Protein AF-A0A1A9QFY1-F1 (afdb_monomer)

Secondary structure (DSSP, 8-state):
--HHHHHTT--BGGG-SS--THHHHHHHHHHHHHHHHH-TT--S-HHHHHHHHHHHHHHHTTS---GGGHHHHHHHHHHSB-BHHHHHTTSTT-EEGGGS-HHHHHHH-SSHHHHHHHHHHHHHSBP-GGGHHHHHHHHHHHEES---

Radius of gyration: 15.88 Å; Cα contacts (8 Å, |Δi|>4): 153; chains: 1; bounding box: 39×36×47 Å

Solvent-accessible surface area (backbone atoms only — not comparable to full-atom values): 8483 Å² total; per-residue (Å²): 132,39,69,70,48,45,75,72,45,37,44,48,55,88,73,48,86,69,84,53,71,61,58,39,30,47,48,31,65,76,38,43,76,64,43,42,77,74,41,77,84,54,58,92,49,56,71,58,30,12,49,52,50,51,52,51,39,56,53,57,46,68,51,84,90,44,86,92,46,47,69,60,49,54,50,42,52,60,66,37,29,34,18,34,47,56,59,55,57,62,43,86,67,45,47,43,63,87,77,50,58,69,71,59,36,58,74,75,34,98,54,40,67,63,52,48,53,54,40,55,62,53,31,59,40,60,40,34,79,90,47,45,67,57,44,54,52,45,44,69,75,37,38,44,72,69,93,116

Organism: NCBI:txid432608

Sequence (148 aa):
MGTYLEAQGYTPLFNAKKEGFTKWKRNYLIYKDELRQLIPELEDSDKHGGFLLKQWCRVRLNQPFSKENYYYFDLTKKYCTMNIQNTILEEDDIRTIDEIPIEKQKELFNNPEQLLSQCKDWFRIPYTYQNYELFTKTKKTCATKNWI

Structure (mmCIF, N/CA/C/O backbone):
data_AF-A0A1A9QFY1-F1
#
_entry.id   AF-A0A1A9QFY1-F1
#
loop_
_atom_site.group_PDB
_atom_site.id
_atom_site.type_symbol
_atom_site.label_atom_id
_atom_site.label_alt_id
_atom_site.label_comp_id
_atom_site.label_asym_id
_atom_site.label_entity_id
_atom_site.label_seq_id
_atom_site.pdbx_PDB_ins_code
_atom_site.Cartn_x
_atom_site.Cartn_y
_atom_site.Cartn_z
_atom_site.occupancy
_atom_site.B_iso_or_equiv
_atom_site.auth_seq_id
_atom_site.auth_comp_id
_atom_site.auth_asym_id
_atom_site.auth_atom_id
_atom_site.pdbx_PDB_model_num
ATOM 1 N N . MET A 1 1 ? 17.924 3.657 -8.155 1.00 53.03 1 MET A N 1
ATOM 2 C CA . MET A 1 1 ? 16.995 2.579 -8.569 1.00 53.03 1 MET A CA 1
ATOM 3 C C . MET A 1 1 ? 15.608 3.216 -8.587 1.00 53.03 1 MET A C 1
ATOM 5 O O . MET A 1 1 ? 15.211 3.691 -7.538 1.00 53.03 1 MET A O 1
ATOM 9 N N . GLY A 1 2 ? 14.938 3.343 -9.744 1.00 61.19 2 GLY A N 1
ATOM 10 C CA . GLY A 1 2 ? 13.629 4.030 -9.846 1.00 61.19 2 GLY A CA 1
ATOM 11 C C . GLY A 1 2 ? 13.613 5.500 -10.313 1.00 61.19 2 GLY A C 1
ATOM 12 O O . GLY A 1 2 ? 12.576 6.147 -10.189 1.00 61.19 2 GLY A O 1
ATOM 13 N N . THR A 1 3 ? 14.691 6.014 -10.914 1.00 67.81 3 THR A N 1
ATOM 14 C CA . THR A 1 3 ? 14.866 7.448 -11.248 1.00 67.81 3 THR A CA 1
ATOM 15 C C . THR A 1 3 ? 13.719 8.074 -12.048 1.00 67.81 3 THR A C 1
ATOM 17 O O . THR A 1 3 ? 13.388 9.238 -11.845 1.00 67.81 3 THR A O 1
ATOM 20 N N . TYR A 1 4 ? 13.077 7.315 -12.938 1.00 81.50 4 TYR A N 1
ATOM 21 C CA . TYR A 1 4 ? 11.956 7.815 -13.740 1.00 81.50 4 TYR A CA 1
ATOM 22 C C . TYR A 1 4 ? 10.635 7.917 -12.955 1.00 81.50 4 TYR A C 1
ATOM 24 O O . TYR A 1 4 ? 9.878 8.862 -13.153 1.00 81.50 4 TYR A O 1
ATOM 32 N N . LEU A 1 5 ? 10.360 6.984 -12.034 1.00 85.00 5 LEU A N 1
ATOM 33 C CA . LEU A 1 5 ? 9.186 7.063 -11.150 1.00 85.00 5 LEU A CA 1
ATOM 34 C C . LEU A 1 5 ? 9.310 8.234 -10.183 1.00 85.00 5 LEU A C 1
ATOM 36 O O . LEU A 1 5 ? 8.354 8.978 -9.977 1.00 85.00 5 LEU A O 1
ATOM 40 N N . GLU A 1 6 ? 10.509 8.410 -9.637 1.00 87.25 6 GLU A N 1
ATOM 41 C CA . GLU A 1 6 ? 10.833 9.520 -8.748 1.00 87.25 6 GLU A CA 1
ATOM 42 C C . GLU A 1 6 ? 10.693 10.862 -9.473 1.00 87.25 6 GLU A C 1
ATOM 44 O O . GLU A 1 6 ? 10.088 11.784 -8.930 1.00 87.25 6 GLU A O 1
ATOM 49 N N . ALA A 1 7 ? 11.134 10.952 -10.734 1.00 88.00 7 ALA A N 1
ATOM 50 C CA . ALA A 1 7 ? 10.923 12.135 -11.573 1.00 88.00 7 ALA A CA 1
ATOM 51 C C . ALA A 1 7 ? 9.435 12.447 -11.829 1.00 88.00 7 ALA A C 1
ATOM 53 O O . ALA A 1 7 ? 9.080 13.600 -12.057 1.00 88.00 7 ALA A O 1
ATOM 54 N N . GLN A 1 8 ? 8.554 11.443 -11.762 1.00 87.38 8 GLN A N 1
ATOM 55 C CA . GLN A 1 8 ? 7.099 11.621 -11.834 1.00 87.38 8 GLN A CA 1
ATOM 56 C C . GLN A 1 8 ? 6.438 11.836 -10.460 1.00 87.38 8 GLN A C 1
ATOM 58 O O . GLN A 1 8 ? 5.214 11.903 -10.370 1.00 87.38 8 GLN A O 1
ATOM 63 N N . GLY A 1 9 ? 7.223 11.957 -9.387 1.00 91.38 9 GLY A N 1
ATOM 64 C CA . GLY A 1 9 ? 6.732 12.236 -8.039 1.00 91.38 9 GLY A CA 1
ATOM 65 C C . GLY A 1 9 ? 6.284 11.008 -7.243 1.00 91.38 9 GLY A C 1
ATOM 66 O O . GLY A 1 9 ? 5.705 11.173 -6.169 1.00 91.38 9 GLY A O 1
ATOM 67 N N . TYR A 1 10 ? 6.551 9.793 -7.727 1.00 92.88 10 TYR A N 1
ATOM 68 C CA . TYR A 1 10 ? 6.281 8.562 -6.985 1.00 92.88 10 TYR A CA 1
ATOM 69 C C . TYR A 1 10 ? 7.461 8.201 -6.086 1.00 92.88 10 TYR A C 1
ATOM 71 O O . TYR A 1 10 ? 8.618 8.290 -6.487 1.00 92.88 10 TYR A O 1
ATOM 79 N N . THR A 1 11 ? 7.177 7.711 -4.881 1.00 92.50 11 THR A N 1
ATOM 80 C CA . THR A 1 11 ? 8.210 7.186 -3.976 1.00 92.50 11 THR A CA 1
ATOM 81 C C . THR A 1 11 ? 8.232 5.658 -4.038 1.00 92.50 11 THR A C 1
ATOM 83 O O . THR A 1 11 ? 7.248 5.041 -3.625 1.00 92.50 11 THR A O 1
ATOM 86 N N . PRO A 1 12 ? 9.308 5.008 -4.517 1.00 92.31 12 PRO A N 1
ATOM 87 C CA . PRO A 1 12 ? 9.431 3.553 -4.457 1.00 92.31 12 PRO A CA 1
ATOM 88 C C . PRO A 1 12 ? 9.340 3.032 -3.017 1.00 92.31 12 PRO A C 1
ATOM 90 O O . PRO A 1 12 ? 9.903 3.627 -2.100 1.00 92.31 12 PRO A O 1
ATOM 93 N N . LEU A 1 13 ? 8.709 1.873 -2.810 1.00 92.69 13 LEU A N 1
ATOM 94 C CA . LEU A 1 13 ? 8.621 1.218 -1.494 1.00 92.69 13 LEU A CA 1
ATOM 95 C C . LEU A 1 13 ? 9.995 0.910 -0.876 1.00 92.69 13 LEU A C 1
ATOM 97 O O . LEU A 1 13 ? 10.116 0.810 0.345 1.00 92.69 13 LEU A O 1
ATOM 101 N N . PHE A 1 14 ? 11.029 0.767 -1.711 1.00 90.50 14 PHE A N 1
ATOM 102 C CA . PHE A 1 14 ? 12.419 0.598 -1.280 1.00 90.50 14 PHE A CA 1
ATOM 103 C C . PHE A 1 14 ? 12.992 1.831 -0.569 1.00 90.50 14 PHE A C 1
ATOM 105 O O . PHE A 1 14 ? 13.915 1.674 0.218 1.00 90.50 14 PHE A O 1
ATOM 112 N N . ASN A 1 15 ? 12.437 3.022 -0.807 1.00 88.00 15 ASN A N 1
ATOM 113 C CA . ASN A 1 15 ? 12.955 4.292 -0.286 1.00 88.00 15 ASN A CA 1
ATOM 114 C C . ASN A 1 15 ? 12.188 4.785 0.952 1.00 88.00 15 ASN A C 1
ATOM 116 O O . ASN A 1 15 ? 12.379 5.910 1.408 1.00 88.00 15 ASN A O 1
ATOM 120 N N . ALA A 1 16 ? 11.260 3.986 1.470 1.00 82.69 16 ALA A N 1
ATOM 121 C CA . ALA A 1 16 ? 10.384 4.410 2.548 1.00 82.69 16 ALA A CA 1
ATOM 122 C C . ALA A 1 16 ? 11.094 4.332 3.915 1.00 82.69 16 ALA A C 1
ATOM 124 O O . ALA A 1 16 ? 11.766 3.342 4.198 1.00 82.69 16 ALA A O 1
ATOM 125 N N . LYS A 1 17 ? 10.904 5.344 4.771 1.00 80.00 17 LYS A N 1
ATOM 126 C CA . LYS A 1 17 ? 11.740 5.647 5.950 1.00 80.00 17 LYS A CA 1
ATOM 127 C C . LYS A 1 17 ? 11.705 4.560 7.024 1.00 80.00 17 LYS A C 1
ATOM 129 O O . LYS A 1 17 ? 12.751 4.179 7.538 1.00 80.00 17 LYS A O 1
ATOM 134 N N . LYS A 1 18 ? 10.524 4.040 7.366 1.00 80.44 18 LYS A N 1
ATOM 135 C CA . LYS A 1 18 ? 10.383 2.951 8.343 1.00 80.44 18 LYS A CA 1
ATOM 136 C C . LYS A 1 18 ? 10.726 1.621 7.700 1.00 80.44 18 LYS A C 1
ATOM 138 O O . LYS A 1 18 ? 9.842 0.976 7.143 1.00 80.44 18 LYS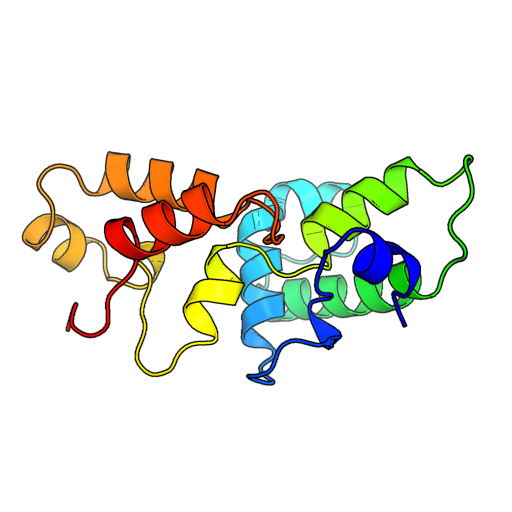 A O 1
ATOM 143 N N . GLU A 1 19 ? 11.987 1.204 7.688 1.00 64.50 19 GLU A N 1
ATOM 144 C CA . GLU A 1 19 ? 12.348 -0.091 7.105 1.00 64.50 19 GLU A CA 1
ATOM 145 C C . GLU A 1 19 ? 11.607 -1.238 7.806 1.00 64.50 19 GLU A C 1
ATOM 147 O O . GLU A 1 19 ? 11.873 -1.606 8.945 1.00 64.50 19 GLU A O 1
ATOM 152 N N . GLY A 1 20 ? 10.636 -1.813 7.103 1.00 74.75 20 GLY A N 1
ATOM 153 C CA . GLY A 1 20 ? 9.855 -2.933 7.588 1.00 74.75 20 GLY A CA 1
ATOM 154 C C . GLY A 1 20 ? 9.297 -3.700 6.408 1.00 74.75 20 GLY A C 1
ATOM 155 O O . GLY A 1 20 ? 8.679 -3.132 5.507 1.00 74.75 20 GLY A O 1
ATOM 156 N N . PHE A 1 21 ? 9.484 -5.017 6.415 1.00 87.19 21 PHE A N 1
ATOM 157 C CA . PHE A 1 21 ? 8.849 -5.913 5.449 1.00 87.19 21 PHE A CA 1
ATOM 158 C C . PHE A 1 21 ? 7.308 -5.780 5.444 1.00 87.19 21 PHE A C 1
ATOM 160 O O . PHE A 1 21 ? 6.645 -6.111 4.463 1.00 87.19 21 PHE A O 1
ATOM 167 N N . THR A 1 22 ? 6.740 -5.212 6.509 1.00 88.88 22 THR A N 1
ATOM 168 C CA . THR A 1 22 ? 5.315 -4.933 6.702 1.00 88.88 22 THR A CA 1
ATOM 169 C C . THR A 1 22 ? 4.660 -4.178 5.545 1.00 88.88 22 THR A C 1
ATOM 171 O O . THR A 1 22 ? 3.557 -4.542 5.158 1.00 88.88 22 THR A O 1
ATOM 174 N N . LYS A 1 23 ? 5.315 -3.182 4.933 1.00 90.56 23 LYS A N 1
ATOM 175 C CA . LYS A 1 23 ? 4.725 -2.426 3.804 1.00 90.56 23 LYS A CA 1
ATOM 176 C C . LYS A 1 23 ? 4.636 -3.245 2.516 1.00 90.56 23 LYS A C 1
ATOM 178 O O . LYS A 1 23 ? 3.663 -3.121 1.778 1.00 90.56 23 LYS A O 1
ATOM 183 N N . TRP A 1 24 ? 5.579 -4.161 2.295 1.00 93.19 24 TRP A N 1
ATOM 184 C CA . TRP A 1 24 ? 5.492 -5.137 1.205 1.00 93.19 24 TRP A CA 1
ATOM 185 C C . TRP A 1 24 ? 4.352 -6.126 1.431 1.00 93.19 24 TRP A C 1
ATOM 187 O O . TRP A 1 24 ? 3.558 -6.365 0.525 1.00 93.19 24 TRP A O 1
ATOM 197 N N . LYS A 1 25 ? 4.219 -6.639 2.662 1.00 92.50 25 LYS A N 1
ATOM 198 C CA . LYS A 1 25 ? 3.079 -7.476 3.059 1.00 92.50 25 LYS A CA 1
ATOM 199 C C . LYS A 1 25 ? 1.750 -6.733 2.868 1.00 92.50 25 LYS A C 1
ATOM 201 O O . LYS A 1 25 ? 0.803 -7.308 2.346 1.00 92.50 25 LYS A O 1
ATOM 206 N N . ARG A 1 26 ? 1.685 -5.456 3.256 1.00 91.31 26 ARG A N 1
ATOM 207 C CA . ARG A 1 26 ? 0.487 -4.619 3.129 1.00 91.31 26 ARG A CA 1
ATOM 208 C C . ARG A 1 26 ? 0.107 -4.389 1.669 1.00 91.31 26 ARG A C 1
ATOM 210 O O . ARG A 1 26 ? -1.028 -4.665 1.308 1.00 91.31 26 ARG A O 1
ATOM 217 N N . ASN A 1 27 ? 1.044 -3.969 0.813 1.00 92.88 27 ASN A N 1
ATOM 218 C CA . ASN A 1 27 ? 0.759 -3.825 -0.619 1.00 92.88 27 ASN A CA 1
ATOM 219 C C . ASN A 1 27 ? 0.334 -5.150 -1.253 1.00 92.88 27 ASN A C 1
ATOM 221 O O . ASN A 1 27 ? -0.606 -5.157 -2.042 1.00 92.88 27 ASN A O 1
ATOM 225 N N . TYR A 1 28 ? 0.970 -6.264 -0.881 1.00 92.94 28 TYR A N 1
ATOM 226 C CA . TYR A 1 28 ? 0.526 -7.578 -1.336 1.00 92.94 28 TYR A CA 1
ATOM 227 C C . TYR A 1 28 ? -0.929 -7.842 -0.943 1.00 92.94 28 TYR A C 1
ATOM 229 O O . TYR A 1 28 ? -1.732 -8.153 -1.809 1.00 92.94 28 TYR A O 1
ATOM 237 N N . LEU A 1 29 ? -1.290 -7.657 0.328 1.00 91.50 29 LEU A N 1
ATOM 238 C CA . LEU A 1 29 ? -2.658 -7.861 0.812 1.00 91.50 29 LEU A CA 1
ATOM 239 C C . LEU A 1 29 ? -3.680 -6.976 0.096 1.00 91.50 29 LEU A C 1
ATOM 241 O O . LEU A 1 29 ? -4.744 -7.450 -0.292 1.00 91.50 29 LEU A O 1
ATOM 245 N N . ILE A 1 30 ? -3.338 -5.705 -0.117 1.00 91.38 30 ILE A N 1
ATOM 246 C CA . ILE A 1 30 ? -4.187 -4.749 -0.827 1.00 91.38 30 ILE A CA 1
ATOM 247 C C . ILE A 1 30 ? -4.462 -5.210 -2.259 1.00 91.38 30 ILE A C 1
ATOM 249 O O . ILE A 1 30 ? -5.566 -5.003 -2.753 1.00 91.38 30 ILE A O 1
ATOM 253 N N . TYR A 1 31 ? -3.483 -5.806 -2.937 1.00 92.50 31 TYR A N 1
ATOM 254 C CA . TYR A 1 31 ? -3.561 -6.142 -4.360 1.00 92.50 31 TYR A CA 1
ATOM 255 C C . TYR A 1 31 ? -3.550 -7.644 -4.639 1.00 92.50 31 TYR A C 1
ATOM 257 O O . TYR A 1 31 ? -3.302 -8.040 -5.773 1.00 92.50 31 TYR A O 1
ATOM 265 N N . LYS A 1 32 ? -3.811 -8.480 -3.629 1.00 90.75 32 LYS A N 1
ATOM 266 C CA . LYS A 1 32 ? -3.575 -9.932 -3.662 1.00 90.75 32 LYS A CA 1
ATOM 267 C C . LYS A 1 32 ? -4.174 -10.593 -4.899 1.00 90.75 32 LYS A C 1
ATOM 269 O O . LYS A 1 32 ? -3.477 -11.314 -5.607 1.00 90.75 32 LYS A O 1
ATOM 274 N N . ASP A 1 33 ? -5.435 -10.292 -5.186 1.00 89.12 33 ASP A N 1
ATOM 275 C CA . ASP A 1 33 ? -6.168 -10.913 -6.291 1.00 89.12 33 ASP A CA 1
ATOM 276 C C . ASP A 1 33 ? -5.662 -10.466 -7.666 1.00 89.12 33 ASP A C 1
ATOM 278 O O . ASP A 1 33 ? -5.561 -11.283 -8.577 1.00 89.12 33 ASP A O 1
ATOM 282 N N . GLU A 1 34 ? -5.275 -9.198 -7.809 1.00 91.44 34 GLU A N 1
ATOM 283 C CA . GLU A 1 34 ? -4.681 -8.695 -9.051 1.00 91.44 34 GLU A CA 1
ATOM 284 C C . GLU A 1 34 ? -3.265 -9.249 -9.254 1.00 91.44 34 GLU A C 1
ATOM 286 O O . GLU A 1 34 ? -2.886 -9.655 -10.351 1.00 91.44 34 GLU A O 1
ATOM 291 N N . LEU A 1 35 ? -2.475 -9.296 -8.179 1.00 91.38 35 LEU A N 1
ATOM 292 C CA . LEU A 1 35 ? -1.095 -9.760 -8.219 1.00 91.38 35 LEU A CA 1
ATOM 293 C C . LEU A 1 35 ? -1.009 -11.248 -8.550 1.00 91.38 35 LEU A C 1
ATOM 295 O O . LEU A 1 35 ? -0.106 -11.624 -9.290 1.00 91.38 35 LEU A O 1
ATOM 299 N N . ARG A 1 36 ? -1.952 -12.080 -8.086 1.00 88.88 36 ARG A N 1
ATOM 300 C CA . ARG A 1 36 ? -2.033 -13.511 -8.444 1.00 88.88 36 ARG A CA 1
ATOM 301 C C . ARG A 1 36 ? -2.135 -13.751 -9.951 1.00 88.88 36 ARG A C 1
ATOM 303 O O . ARG A 1 36 ? -1.648 -14.763 -10.437 1.00 88.88 36 ARG A O 1
ATOM 310 N N . GLN A 1 37 ? -2.735 -12.823 -10.696 1.00 87.94 37 GLN A N 1
ATOM 311 C CA . GLN A 1 37 ? -2.809 -12.910 -12.158 1.00 87.94 37 GLN A CA 1
ATOM 312 C C . GLN A 1 37 ? -1.487 -12.514 -12.835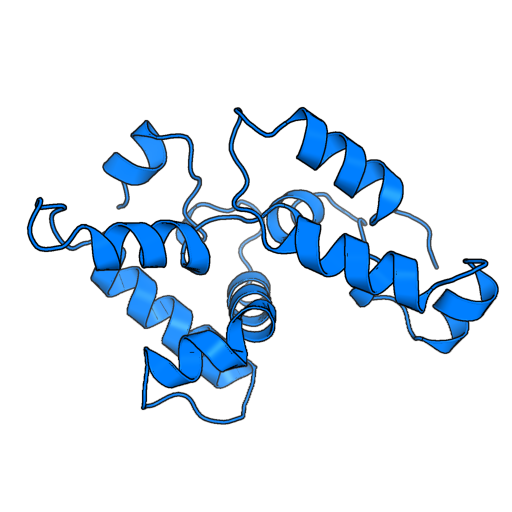 1.00 87.94 37 GLN A C 1
ATOM 314 O O . GLN A 1 37 ? -1.221 -12.924 -13.961 1.00 87.94 37 GLN A O 1
ATOM 319 N N . LEU A 1 38 ? -0.663 -11.710 -12.158 1.00 86.75 38 LEU A N 1
ATOM 320 C CA . LEU A 1 38 ? 0.576 -11.138 -12.686 1.00 86.75 38 LEU A CA 1
ATOM 321 C C . LEU A 1 38 ? 1.831 -11.932 -12.298 1.00 86.75 38 LEU A C 1
ATOM 323 O O . LEU A 1 38 ? 2.814 -11.933 -13.039 1.00 86.75 38 LEU A O 1
ATOM 327 N N . ILE A 1 39 ? 1.817 -12.553 -11.120 1.00 84.69 39 ILE A N 1
ATOM 328 C CA . ILE A 1 39 ? 2.909 -13.339 -10.544 1.00 84.69 39 ILE A CA 1
ATOM 329 C C . ILE A 1 39 ? 2.318 -14.720 -10.222 1.00 84.69 39 ILE A C 1
ATOM 331 O O . ILE A 1 39 ? 1.788 -14.916 -9.124 1.00 84.69 39 ILE A O 1
ATOM 335 N N . PRO A 1 40 ? 2.335 -15.658 -11.186 1.00 75.88 40 PRO A N 1
ATOM 336 C CA . PRO A 1 40 ? 1.678 -16.960 -11.052 1.00 75.88 40 PRO A CA 1
ATOM 337 C C . PRO A 1 40 ? 2.203 -17.803 -9.883 1.00 75.88 40 PRO A C 1
ATOM 339 O O . PRO A 1 40 ? 1.503 -18.682 -9.396 1.00 75.88 40 PRO A O 1
ATOM 342 N N . GLU A 1 41 ? 3.423 -17.531 -9.416 1.00 78.00 41 GLU A N 1
ATOM 343 C CA . GLU A 1 41 ? 4.074 -18.212 -8.295 1.00 78.00 41 GLU A CA 1
ATOM 344 C C . GLU A 1 41 ? 3.561 -17.755 -6.915 1.00 78.00 41 GLU A C 1
ATOM 346 O O . GLU A 1 41 ? 4.074 -18.193 -5.885 1.00 78.00 41 GLU A O 1
ATOM 351 N N . LEU A 1 42 ? 2.584 -16.842 -6.856 1.00 77.31 42 LEU A N 1
ATOM 352 C CA . LEU A 1 42 ? 2.040 -16.353 -5.591 1.00 77.31 42 LEU A CA 1
ATOM 353 C C . LEU A 1 42 ? 1.218 -17.419 -4.862 1.00 77.31 42 LEU A C 1
ATOM 355 O O . LEU A 1 42 ? 0.083 -17.720 -5.223 1.00 77.31 42 LEU A O 1
ATOM 359 N N . GLU A 1 43 ? 1.773 -17.902 -3.754 1.00 69.62 43 GLU A N 1
ATOM 360 C CA . GLU A 1 43 ? 1.069 -18.736 -2.780 1.00 69.62 43 GLU A CA 1
ATOM 361 C C . GLU A 1 43 ? 0.176 -17.921 -1.821 1.00 69.62 43 GLU A C 1
ATOM 363 O O . GLU A 1 43 ? 0.298 -16.700 -1.663 1.00 69.62 43 GLU A O 1
ATOM 368 N N . ASP A 1 44 ? -0.706 -18.618 -1.099 1.00 69.81 44 ASP A N 1
ATOM 369 C CA . ASP A 1 44 ? -1.706 -18.005 -0.216 1.00 69.81 44 ASP A CA 1
ATOM 370 C C . ASP A 1 44 ? -1.128 -17.260 0.997 1.00 69.81 44 ASP A C 1
ATOM 372 O O . ASP A 1 44 ? -1.814 -16.406 1.568 1.00 69.81 44 ASP A O 1
ATOM 376 N N . SER A 1 45 ? 0.128 -17.525 1.372 1.00 85.50 45 SER A N 1
ATOM 377 C CA . SER A 1 45 ? 0.777 -16.909 2.534 1.00 85.50 45 SER A CA 1
ATOM 378 C C . SER A 1 45 ? 1.121 -15.437 2.308 1.00 85.50 45 SER A C 1
ATOM 380 O O . SER A 1 45 ? 1.929 -15.089 1.447 1.00 85.50 45 SER A O 1
ATOM 382 N N . ASP A 1 46 ? 0.611 -14.558 3.174 1.00 87.31 46 ASP A N 1
ATOM 383 C CA . ASP A 1 46 ? 0.865 -13.113 3.113 1.00 87.31 46 ASP A CA 1
ATOM 384 C C . ASP A 1 46 ? 2.346 -12.740 3.215 1.00 87.31 46 ASP A C 1
ATOM 386 O O . ASP A 1 46 ? 2.808 -11.780 2.593 1.00 87.31 46 ASP A O 1
ATOM 390 N N . LYS A 1 47 ? 3.110 -13.497 4.014 1.00 88.25 47 LYS A N 1
ATOM 391 C CA . LYS A 1 47 ? 4.550 -13.266 4.169 1.00 88.25 47 LYS A CA 1
ATOM 392 C C . LYS A 1 47 ? 5.292 -13.647 2.892 1.00 88.25 47 LYS A C 1
ATOM 394 O O . LYS A 1 47 ? 6.200 -12.928 2.492 1.00 88.25 47 LYS A O 1
ATOM 399 N N . HIS A 1 48 ? 4.917 -14.756 2.261 1.00 89.56 48 HIS A N 1
ATOM 400 C CA . HIS A 1 48 ? 5.548 -15.179 1.017 1.00 89.56 48 HIS A CA 1
ATOM 401 C C . HIS A 1 48 ? 5.161 -14.250 -0.141 1.00 89.56 48 HIS A C 1
ATOM 403 O O . HIS A 1 48 ? 6.033 -13.766 -0.858 1.00 89.56 48 HIS A O 1
ATOM 409 N N . GLY A 1 49 ? 3.884 -13.873 -0.236 1.00 91.69 49 GLY A N 1
ATOM 410 C CA . GLY A 1 49 ? 3.403 -12.948 -1.259 1.00 91.69 49 GLY A CA 1
ATOM 411 C C . GLY A 1 49 ? 4.044 -11.561 -1.181 1.00 91.69 49 GLY A C 1
ATOM 412 O O . GLY A 1 49 ? 4.492 -11.029 -2.195 1.00 91.69 49 GLY A O 1
ATOM 413 N N . GLY A 1 50 ? 4.218 -11.007 0.026 1.00 93.38 50 GLY A N 1
ATOM 414 C CA . GLY A 1 50 ? 4.984 -9.769 0.208 1.00 93.38 50 GLY A CA 1
ATOM 415 C C . GLY A 1 50 ? 6.446 -9.888 -0.249 1.00 93.38 50 GLY A C 1
ATOM 416 O O . GLY A 1 50 ? 7.027 -8.925 -0.751 1.00 93.38 50 GLY A O 1
ATOM 417 N N . PHE A 1 51 ? 7.052 -11.071 -0.111 1.00 92.94 51 PHE A N 1
ATOM 418 C CA . PHE A 1 51 ? 8.434 -11.316 -0.521 1.00 92.94 51 PHE A CA 1
ATOM 419 C C . PHE A 1 51 ? 8.538 -11.391 -2.041 1.00 92.94 51 PHE A C 1
ATOM 421 O O . PHE A 1 51 ? 9.387 -10.712 -2.620 1.00 92.94 51 PHE A O 1
ATOM 428 N N . LEU A 1 52 ? 7.647 -12.147 -2.680 1.00 93.06 52 LEU A N 1
ATOM 429 C CA . LEU A 1 52 ? 7.575 -12.249 -4.134 1.00 93.06 52 LEU A CA 1
ATOM 430 C C . LEU A 1 52 ? 7.291 -10.889 -4.776 1.00 93.06 52 LEU A C 1
ATOM 432 O O . LEU A 1 52 ? 7.993 -10.508 -5.712 1.00 93.06 52 LEU A O 1
ATOM 436 N N . LEU A 1 53 ? 6.376 -10.094 -4.210 1.00 94.12 53 LEU A N 1
ATOM 437 C CA . LEU A 1 53 ? 6.136 -8.722 -4.662 1.00 94.12 53 LEU A CA 1
ATOM 438 C C . LEU A 1 53 ? 7.408 -7.864 -4.577 1.00 94.12 53 LEU A C 1
ATOM 440 O O . LEU A 1 53 ? 7.750 -7.166 -5.532 1.00 94.12 53 LEU A O 1
ATOM 444 N N . LYS A 1 54 ? 8.148 -7.935 -3.461 1.00 94.12 54 LYS A N 1
ATOM 445 C CA . LYS A 1 54 ? 9.421 -7.213 -3.310 1.00 94.12 54 LYS A CA 1
ATOM 446 C C . LYS A 1 54 ? 10.428 -7.619 -4.390 1.00 94.12 54 LYS A C 1
ATOM 448 O O . LYS A 1 54 ? 11.075 -6.743 -4.964 1.00 94.12 54 LYS A O 1
ATOM 453 N N . GLN A 1 55 ? 10.570 -8.915 -4.679 1.00 93.00 55 GLN A N 1
ATOM 454 C CA . GLN A 1 55 ? 11.486 -9.390 -5.725 1.00 93.00 55 GLN A CA 1
ATOM 455 C C . GLN A 1 55 ? 11.046 -8.936 -7.116 1.00 93.00 55 GLN A C 1
ATOM 457 O O . GLN A 1 55 ? 11.861 -8.405 -7.871 1.00 93.00 55 GLN A O 1
ATOM 462 N N . TRP A 1 56 ? 9.756 -9.060 -7.426 1.00 93.25 56 TRP A N 1
ATOM 463 C CA . TRP A 1 56 ? 9.191 -8.604 -8.690 1.00 93.25 56 TRP A CA 1
ATOM 464 C C . TRP A 1 56 ? 9.454 -7.110 -8.907 1.00 93.25 56 TRP A C 1
ATOM 466 O O . TRP A 1 56 ? 10.017 -6.716 -9.929 1.00 93.25 56 TRP A O 1
ATOM 476 N N . CYS A 1 57 ? 9.172 -6.280 -7.900 1.00 93.00 57 CYS A N 1
ATOM 477 C CA . CYS A 1 57 ? 9.454 -4.848 -7.948 1.00 93.00 57 CYS A CA 1
ATOM 478 C C . CYS A 1 57 ? 10.946 -4.545 -8.109 1.00 93.00 57 CYS A C 1
ATOM 480 O O . CYS A 1 57 ? 11.303 -3.615 -8.828 1.00 93.00 57 CYS A O 1
ATOM 482 N N . ARG A 1 58 ? 11.832 -5.331 -7.486 1.00 92.06 58 ARG A N 1
ATOM 483 C CA . ARG A 1 58 ? 13.283 -5.172 -7.651 1.00 92.06 58 ARG A CA 1
ATOM 484 C C . ARG A 1 58 ? 13.712 -5.375 -9.099 1.00 92.06 58 ARG A C 1
ATOM 486 O O . ARG A 1 58 ? 14.534 -4.612 -9.593 1.00 92.06 58 ARG A O 1
ATOM 493 N N . VAL A 1 59 ? 13.168 -6.383 -9.776 1.00 90.88 59 VAL A N 1
ATOM 494 C CA . VAL A 1 59 ? 13.464 -6.631 -11.192 1.00 90.88 59 VAL A CA 1
ATOM 495 C C . VAL A 1 59 ? 12.899 -5.501 -12.050 1.00 90.88 59 VAL A C 1
ATOM 497 O O . VAL A 1 59 ? 13.638 -4.898 -12.825 1.00 90.88 59 VAL A O 1
ATOM 500 N N . ARG A 1 60 ? 11.618 -5.154 -11.874 1.00 89.31 60 ARG A N 1
ATOM 501 C CA . ARG A 1 60 ? 10.936 -4.158 -12.717 1.00 89.31 60 ARG A CA 1
ATOM 502 C C . ARG A 1 60 ? 11.495 -2.746 -12.583 1.00 89.31 60 ARG A C 1
ATOM 504 O O . ARG A 1 60 ? 11.683 -2.081 -13.593 1.00 89.31 60 ARG A O 1
ATOM 511 N N . LEU A 1 61 ? 11.847 -2.308 -11.375 1.00 88.06 61 LEU A N 1
ATOM 512 C CA . LEU A 1 61 ? 12.439 -0.982 -11.141 1.00 88.06 61 LEU A CA 1
ATOM 513 C C . LEU A 1 61 ? 13.854 -0.815 -11.720 1.00 88.06 61 LEU A C 1
ATOM 515 O O . LEU A 1 61 ? 14.344 0.313 -11.794 1.00 88.06 61 LEU A O 1
ATOM 519 N N . ASN A 1 62 ? 14.516 -1.917 -12.087 1.00 85.19 62 ASN A N 1
ATOM 520 C CA . ASN A 1 62 ? 15.837 -1.919 -12.719 1.00 85.19 62 ASN A CA 1
ATOM 521 C C . ASN A 1 62 ? 15.787 -2.096 -14.237 1.00 85.19 62 ASN A C 1
ATOM 523 O O . ASN A 1 62 ? 16.825 -2.006 -14.890 1.00 85.19 62 ASN A O 1
ATOM 527 N N . GLN A 1 63 ? 14.610 -2.352 -14.807 1.00 84.00 63 GLN A N 1
ATOM 528 C CA . GLN A 1 63 ? 14.456 -2.443 -16.252 1.00 84.00 63 GLN A CA 1
ATOM 529 C C . GLN A 1 63 ? 14.342 -1.039 -16.865 1.00 84.00 63 GLN A C 1
ATOM 531 O O . GLN A 1 63 ? 13.730 -0.152 -16.265 1.00 84.00 63 GLN A O 1
ATOM 536 N N . PRO A 1 64 ? 14.921 -0.810 -18.056 1.00 79.50 64 PRO A N 1
ATOM 537 C CA . PRO A 1 64 ? 14.759 0.454 -18.757 1.00 79.50 64 PRO A CA 1
ATOM 538 C C . PRO A 1 64 ? 13.296 0.651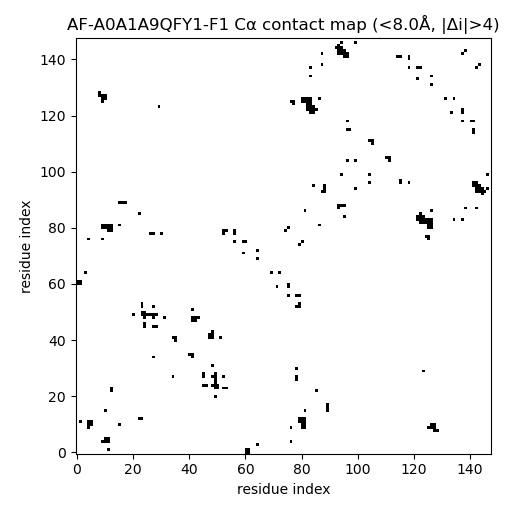 -19.165 1.00 79.50 64 PRO A C 1
ATOM 540 O O . PRO A 1 64 ? 12.651 -0.255 -19.697 1.00 79.50 64 PRO A O 1
ATOM 543 N N . PHE A 1 65 ? 12.775 1.858 -18.944 1.00 76.44 65 PHE A N 1
ATOM 544 C CA . PHE A 1 65 ? 11.436 2.216 -19.398 1.00 76.44 65 PHE A CA 1
ATOM 545 C C . PHE A 1 65 ? 11.467 2.539 -20.894 1.00 76.44 65 PHE A C 1
ATOM 547 O O . PHE A 1 65 ? 12.084 3.513 -21.320 1.00 76.44 65 PHE A O 1
ATOM 554 N N . SER A 1 66 ? 10.790 1.712 -21.689 1.00 76.50 66 SER A N 1
ATOM 555 C CA . SER A 1 66 ? 10.565 1.915 -23.122 1.00 76.50 66 SER A CA 1
ATOM 556 C C . SER A 1 66 ? 9.064 1.984 -23.411 1.00 76.50 66 SER A C 1
ATOM 558 O O . SER A 1 66 ? 8.247 1.505 -22.620 1.00 76.50 66 SER A O 1
ATOM 560 N N . LYS A 1 67 ? 8.682 2.562 -24.559 1.00 75.88 67 LYS A N 1
ATOM 561 C CA . LYS A 1 67 ? 7.272 2.615 -24.996 1.00 75.88 67 LYS A CA 1
ATOM 562 C C . LYS A 1 67 ? 6.630 1.223 -25.074 1.00 75.88 67 LYS A C 1
ATOM 564 O O . LYS A 1 67 ? 5.451 1.083 -24.782 1.00 75.88 67 LYS A O 1
ATOM 569 N N . GLU A 1 68 ? 7.419 0.205 -25.403 1.00 77.81 68 GLU A N 1
ATOM 570 C CA . GLU A 1 68 ? 6.986 -1.195 -25.501 1.00 77.81 68 GLU A CA 1
ATOM 571 C C . GLU A 1 68 ? 6.632 -1.813 -24.136 1.00 77.81 68 GLU A C 1
ATOM 573 O O . GLU A 1 68 ? 5.854 -2.757 -24.072 1.00 77.81 68 GLU A O 1
ATOM 578 N N . ASN A 1 69 ? 7.141 -1.248 -23.034 1.00 76.31 69 ASN A N 1
ATOM 579 C CA . ASN A 1 69 ? 6.944 -1.752 -21.671 1.00 76.31 69 ASN A CA 1
ATOM 580 C C . ASN A 1 69 ? 6.069 -0.833 -20.799 1.00 76.31 69 ASN A C 1
ATOM 582 O O . ASN A 1 69 ? 6.097 -0.933 -19.570 1.00 76.31 69 ASN A O 1
ATOM 586 N N . TYR A 1 70 ? 5.273 0.052 -21.411 1.00 81.62 70 TYR A N 1
ATOM 587 C CA . TYR A 1 70 ? 4.445 1.019 -20.679 1.00 81.62 70 TYR A CA 1
ATOM 588 C C . TYR A 1 70 ? 3.443 0.348 -19.725 1.00 81.62 70 TYR A C 1
ATOM 590 O O . TYR A 1 70 ? 3.235 0.814 -18.609 1.00 81.62 70 TYR A O 1
ATOM 598 N N . TYR A 1 71 ? 2.902 -0.812 -20.105 1.00 87.25 71 TYR A N 1
ATOM 599 C CA . TYR A 1 71 ? 2.042 -1.608 -19.226 1.00 87.25 71 TYR A CA 1
ATOM 600 C C . TYR A 1 71 ? 2.737 -1.964 -17.901 1.00 87.25 71 TYR A C 1
ATOM 602 O O . TYR A 1 71 ? 2.204 -1.718 -16.821 1.00 87.25 71 TYR A O 1
ATOM 610 N N . TYR A 1 72 ? 3.974 -2.469 -17.958 1.00 86.25 72 TYR A N 1
ATOM 611 C CA . TYR A 1 72 ? 4.740 -2.784 -16.751 1.00 86.25 72 TYR A CA 1
ATOM 612 C C . TYR A 1 72 ? 5.106 -1.539 -15.948 1.00 86.25 72 TYR A C 1
ATOM 614 O O . TYR A 1 72 ? 5.238 -1.625 -14.727 1.00 86.25 72 TYR A O 1
ATOM 622 N N . PHE A 1 73 ? 5.236 -0.382 -16.597 1.00 85.81 73 PHE A N 1
ATOM 623 C CA . PHE A 1 73 ? 5.414 0.883 -15.897 1.00 85.81 73 PHE A CA 1
ATOM 624 C C . PHE A 1 73 ? 4.193 1.235 -15.040 1.00 85.81 73 PHE A C 1
ATOM 626 O O . PHE A 1 73 ? 4.354 1.550 -13.860 1.00 85.81 73 PHE A O 1
ATOM 633 N N . ASP A 1 74 ? 2.981 1.107 -15.583 1.00 89.81 74 ASP A N 1
ATOM 634 C CA . ASP A 1 74 ? 1.740 1.345 -14.835 1.00 89.81 74 ASP A CA 1
ATOM 635 C C . ASP A 1 74 ? 1.5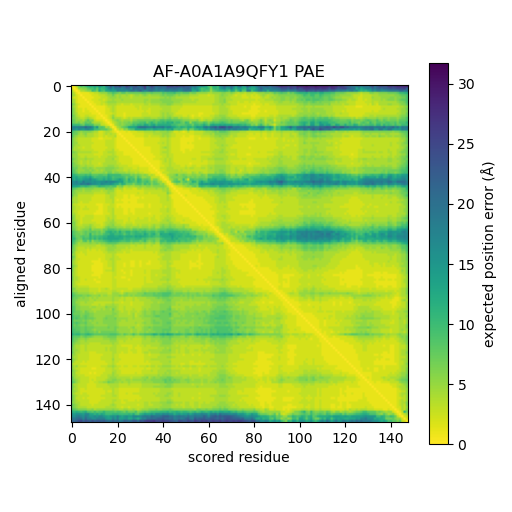82 0.386 -13.652 1.00 89.81 74 ASP A C 1
ATOM 637 O O . ASP A 1 74 ? 1.271 0.815 -12.538 1.00 89.81 74 ASP A O 1
ATOM 641 N N . LEU A 1 75 ? 1.900 -0.894 -13.847 1.00 92.75 75 LEU A N 1
ATOM 642 C CA . LEU A 1 75 ? 1.906 -1.871 -12.756 1.00 92.75 75 LEU A CA 1
ATOM 643 C C . LEU A 1 75 ? 2.968 -1.548 -11.698 1.00 92.75 75 LEU A C 1
ATOM 645 O O . LEU A 1 75 ? 2.722 -1.683 -10.500 1.00 92.75 75 LEU A O 1
ATOM 649 N N . THR A 1 76 ? 4.145 -1.078 -12.116 1.00 92.12 76 THR A N 1
ATOM 650 C CA . THR A 1 76 ? 5.215 -0.692 -11.188 1.00 92.12 76 THR A CA 1
ATOM 651 C C . THR A 1 76 ? 4.807 0.535 -10.368 1.00 92.12 76 THR A C 1
ATOM 653 O O . THR A 1 76 ? 5.002 0.533 -9.153 1.00 92.12 76 THR A O 1
ATOM 656 N N . LYS A 1 77 ? 4.165 1.540 -10.986 1.00 92.00 77 LYS A N 1
ATOM 657 C CA . LYS A 1 77 ? 3.545 2.670 -10.267 1.00 92.00 77 LYS A CA 1
ATOM 658 C C . LYS A 1 77 ? 2.511 2.191 -9.254 1.00 92.00 77 LYS A C 1
ATOM 660 O O . LYS A 1 77 ? 2.447 2.713 -8.154 1.00 92.00 77 LYS A O 1
ATOM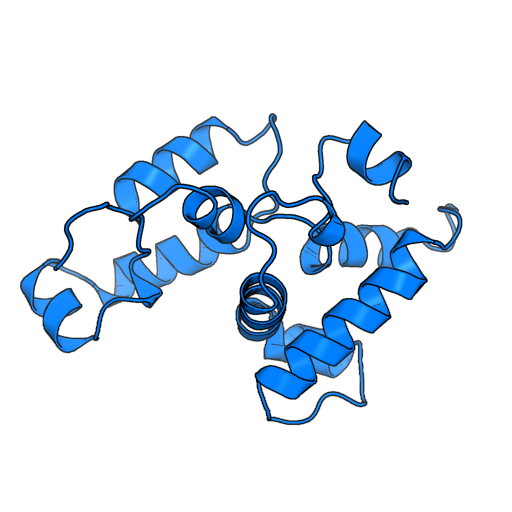 665 N N . LYS A 1 78 ? 1.689 1.206 -9.609 1.00 93.81 78 LYS A N 1
ATOM 666 C CA . LYS A 1 78 ? 0.610 0.735 -8.736 1.00 93.81 78 LYS A CA 1
ATOM 667 C C . LYS A 1 78 ? 1.121 -0.077 -7.542 1.00 93.81 78 LYS A C 1
ATOM 669 O O . LYS A 1 78 ? 0.680 0.144 -6.416 1.00 93.81 78 LYS A O 1
ATOM 674 N N . TYR A 1 79 ? 2.036 -1.017 -7.776 1.00 94.56 79 TYR A N 1
ATOM 675 C CA . TYR A 1 79 ? 2.396 -2.030 -6.777 1.00 94.56 79 TYR A CA 1
ATOM 676 C C . TYR A 1 79 ? 3.722 -1.769 -6.060 1.00 94.56 79 TYR A C 1
ATOM 678 O O . TYR A 1 79 ? 3.896 -2.221 -4.926 1.00 94.56 79 TYR A O 1
ATOM 686 N N . CYS A 1 80 ? 4.649 -1.041 -6.690 1.00 94.00 80 CYS A N 1
ATOM 687 C CA . CYS A 1 80 ? 6.018 -0.872 -6.194 1.00 94.00 80 CYS A CA 1
ATOM 688 C C . CYS A 1 80 ? 6.286 0.483 -5.537 1.00 94.00 80 CYS A C 1
ATOM 690 O O . CYS A 1 80 ? 7.415 0.727 -5.099 1.00 94.00 80 CYS A O 1
ATOM 692 N N . THR A 1 81 ? 5.289 1.364 -5.460 1.00 94.31 81 THR A N 1
ATOM 693 C CA . THR A 1 81 ? 5.423 2.687 -4.843 1.00 94.31 81 THR A CA 1
ATOM 694 C C . THR A 1 81 ? 4.583 2.799 -3.579 1.00 94.31 81 THR A C 1
ATOM 696 O O . THR A 1 81 ? 3.677 2.004 -3.317 1.00 94.31 81 THR A O 1
ATOM 699 N N . MET A 1 82 ? 4.897 3.813 -2.781 1.00 94.50 82 MET A N 1
ATOM 700 C CA . MET A 1 82 ? 4.099 4.214 -1.636 1.00 94.50 82 MET A CA 1
ATOM 701 C C . MET A 1 82 ? 2.684 4.555 -2.095 1.00 94.50 82 MET A C 1
ATOM 703 O O . MET A 1 82 ? 2.487 5.302 -3.054 1.00 94.50 82 MET A O 1
ATOM 707 N N . ASN A 1 83 ? 1.705 3.998 -1.398 1.00 95.69 83 ASN A N 1
ATOM 708 C CA . ASN A 1 83 ? 0.310 4.396 -1.490 1.00 95.69 83 ASN A CA 1
ATOM 709 C C . ASN A 1 83 ? -0.049 5.245 -0.267 1.00 95.69 83 ASN A C 1
ATOM 711 O O . ASN A 1 83 ? 0.747 5.358 0.671 1.00 95.69 83 ASN A O 1
ATOM 715 N N . ILE A 1 84 ? -1.238 5.844 -0.272 1.00 96.50 84 ILE A N 1
ATOM 716 C CA . ILE A 1 84 ? -1.682 6.720 0.816 1.00 96.50 84 ILE A CA 1
ATOM 717 C C . ILE A 1 84 ? -1.581 6.017 2.176 1.00 96.50 84 ILE A C 1
ATOM 719 O O . ILE A 1 84 ? -1.079 6.617 3.125 1.00 96.50 84 ILE A O 1
ATOM 723 N N . GLN A 1 85 ? -1.976 4.744 2.275 1.00 95.25 85 GLN A N 1
ATOM 724 C CA . GLN A 1 85 ? -1.930 4.016 3.546 1.00 95.25 85 GLN A CA 1
ATOM 725 C C . GLN A 1 85 ? -0.507 3.836 4.074 1.00 95.25 85 GLN A C 1
ATOM 727 O O . GLN A 1 85 ? -0.237 4.109 5.241 1.00 95.25 85 GLN A O 1
ATOM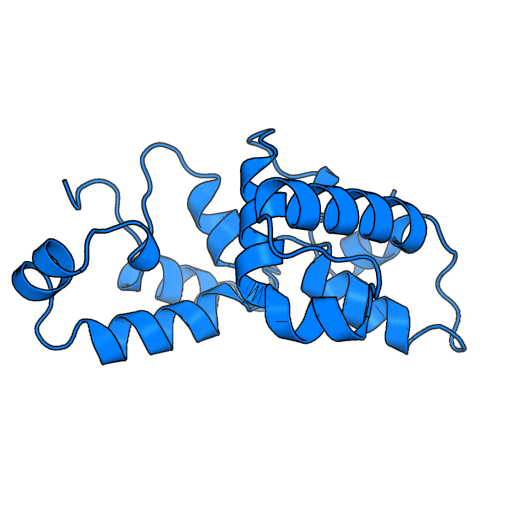 732 N N . ASN A 1 86 ? 0.420 3.402 3.219 1.00 94.44 86 ASN A N 1
ATOM 733 C CA . ASN A 1 86 ? 1.817 3.261 3.604 1.00 94.44 86 ASN A CA 1
ATOM 734 C C . ASN A 1 86 ? 2.394 4.610 4.025 1.00 94.44 86 ASN A C 1
ATOM 736 O O . ASN A 1 86 ? 3.068 4.655 5.043 1.00 94.44 86 ASN A O 1
ATOM 740 N N . THR A 1 87 ? 2.095 5.696 3.306 1.00 94.50 87 THR A N 1
ATOM 741 C CA . THR A 1 87 ? 2.574 7.039 3.665 1.00 94.50 87 THR A CA 1
ATOM 742 C C . THR A 1 87 ? 2.041 7.492 5.023 1.00 94.50 87 THR A C 1
ATOM 744 O O . THR A 1 87 ? 2.801 8.039 5.812 1.00 94.50 87 THR A O 1
ATOM 747 N N . ILE A 1 88 ? 0.765 7.235 5.328 1.00 94.44 88 ILE A N 1
ATOM 748 C CA . ILE A 1 88 ? 0.175 7.527 6.645 1.00 94.44 88 ILE A CA 1
ATOM 749 C C . ILE A 1 88 ? 0.918 6.765 7.754 1.00 94.44 88 ILE A C 1
ATOM 751 O O . ILE A 1 88 ? 1.240 7.334 8.794 1.00 94.44 88 ILE A O 1
ATOM 755 N N . LEU A 1 89 ? 1.216 5.486 7.523 1.00 92.94 89 LEU A N 1
ATOM 756 C CA . LEU A 1 89 ? 1.818 4.587 8.514 1.00 92.94 89 LEU A CA 1
ATOM 757 C C . LEU A 1 89 ? 3.345 4.738 8.645 1.00 92.94 89 LEU A C 1
ATOM 759 O O . LEU A 1 89 ? 3.971 4.053 9.455 1.00 92.94 89 LEU A O 1
ATOM 763 N N . GLU A 1 90 ? 3.955 5.648 7.883 1.00 91.50 90 GLU A N 1
ATOM 764 C CA . GLU A 1 90 ? 5.331 6.105 8.115 1.00 91.50 90 GLU A CA 1
ATOM 765 C C . GLU A 1 90 ? 5.425 7.045 9.325 1.00 91.50 90 GLU A C 1
ATOM 767 O O . GLU A 1 90 ? 6.515 7.258 9.847 1.00 91.50 90 GLU A O 1
ATOM 772 N N . GLU A 1 91 ? 4.304 7.580 9.808 1.00 90.38 91 GLU A N 1
ATOM 773 C CA . GLU A 1 91 ? 4.257 8.370 11.037 1.00 90.38 91 GLU A CA 1
ATOM 774 C C . GLU A 1 91 ? 4.195 7.475 12.275 1.00 90.38 91 GLU A C 1
ATOM 776 O O . GLU A 1 91 ? 3.656 6.366 12.249 1.00 90.38 91 GLU A O 1
ATOM 781 N N . ASP A 1 92 ? 4.800 7.930 13.369 1.00 87.12 92 ASP A N 1
ATOM 782 C CA . ASP A 1 92 ? 4.797 7.203 14.637 1.00 87.12 92 ASP A CA 1
ATOM 783 C C . ASP A 1 92 ? 3.431 7.232 15.314 1.00 87.12 92 ASP A C 1
ATOM 785 O O . ASP A 1 92 ? 2.704 8.232 15.272 1.00 87.12 92 ASP A O 1
ATOM 789 N N . ASP A 1 93 ? 3.109 6.086 15.914 1.00 86.94 93 ASP A N 1
ATOM 790 C CA . ASP A 1 93 ? 1.892 5.822 16.680 1.00 86.94 93 ASP A CA 1
ATOM 791 C C . ASP A 1 93 ? 0.582 5.999 15.907 1.00 86.94 93 ASP A C 1
ATOM 793 O O . ASP A 1 93 ? -0.487 6.023 16.505 1.00 86.94 93 ASP A O 1
ATOM 797 N N . ILE A 1 94 ? 0.630 6.089 14.576 1.00 90.62 94 ILE A N 1
ATOM 798 C CA . ILE A 1 94 ? -0.567 6.130 13.738 1.00 90.62 94 ILE A CA 1
ATOM 799 C C . ILE A 1 94 ? -1.058 4.712 13.444 1.00 90.62 94 ILE A C 1
ATOM 801 O O . ILE A 1 94 ? -0.277 3.820 13.114 1.00 90.62 94 ILE A O 1
ATOM 805 N N . ARG A 1 95 ? -2.379 4.533 13.515 1.00 90.31 95 ARG A N 1
ATOM 806 C CA . ARG A 1 95 ? -3.097 3.339 13.061 1.00 90.31 95 ARG A CA 1
ATOM 807 C C . ARG A 1 95 ? -4.161 3.714 12.047 1.00 90.31 95 ARG A C 1
ATOM 809 O O . ARG A 1 95 ? -4.710 4.816 12.089 1.00 90.31 95 ARG A O 1
ATOM 816 N N . THR A 1 96 ? -4.466 2.774 11.167 1.00 93.56 96 THR A N 1
ATOM 817 C CA . THR A 1 96 ? -5.522 2.884 10.155 1.00 93.56 96 THR A CA 1
ATOM 818 C C . THR A 1 96 ? -6.742 2.040 10.517 1.00 93.56 96 THR A C 1
ATOM 820 O O . THR A 1 96 ? -6.660 1.145 11.357 1.00 93.56 96 THR A O 1
ATOM 823 N N . ILE A 1 97 ? -7.910 2.367 9.953 1.00 93.19 97 ILE A N 1
ATOM 824 C CA . ILE A 1 97 ? -9.189 1.764 10.376 1.00 93.19 97 ILE A CA 1
ATOM 825 C C . ILE A 1 97 ? -9.218 0.243 10.180 1.00 93.19 97 ILE A C 1
ATOM 827 O O . ILE A 1 97 ? -9.809 -0.475 10.980 1.00 93.19 97 ILE A O 1
ATOM 831 N N . ASP A 1 98 ? -8.520 -0.260 9.165 1.00 91.12 98 ASP A N 1
ATOM 832 C CA . ASP A 1 98 ? -8.370 -1.682 8.863 1.00 91.12 98 ASP A CA 1
ATOM 833 C C . ASP A 1 98 ? -7.454 -2.435 9.843 1.00 91.12 98 ASP A C 1
ATOM 835 O O . ASP A 1 98 ? -7.439 -3.664 9.833 1.00 91.12 98 ASP A O 1
ATOM 839 N N . GLU A 1 99 ? -6.735 -1.726 10.717 1.00 90.00 99 GLU A N 1
ATOM 840 C CA . GLU A 1 99 ? -5.942 -2.307 11.810 1.00 90.00 99 GLU A CA 1
ATOM 841 C C . GLU A 1 99 ? -6.728 -2.388 13.134 1.00 90.00 99 GLU A C 1
ATOM 843 O O . GLU A 1 99 ? -6.234 -2.956 14.112 1.00 90.00 99 GLU A O 1
ATOM 848 N N . ILE A 1 100 ? -7.947 -1.834 13.190 1.00 89.88 100 ILE A N 1
ATOM 849 C CA . ILE A 1 100 ? -8.831 -1.921 14.360 1.00 89.88 100 ILE A CA 1
ATOM 850 C C . ILE A 1 100 ? -9.676 -3.205 14.273 1.00 89.88 100 ILE A C 1
ATOM 852 O O . ILE A 1 100 ? -10.239 -3.480 13.213 1.00 89.88 100 ILE A O 1
ATOM 856 N N . PRO A 1 101 ? -9.860 -3.968 15.367 1.00 90.81 101 PRO A N 1
ATOM 857 C CA . PRO A 1 101 ? -10.818 -5.075 15.401 1.00 90.81 101 PRO A CA 1
ATOM 858 C C . PRO A 1 101 ? -12.245 -4.627 15.057 1.00 90.81 101 PRO A C 1
ATOM 860 O O . PRO A 1 101 ? -12.684 -3.572 15.514 1.00 90.81 101 PRO A O 1
ATOM 863 N N . ILE A 1 102 ? -12.987 -5.449 14.307 1.00 89.88 102 ILE A N 1
ATOM 864 C CA . ILE A 1 102 ? -14.343 -5.132 13.809 1.00 89.88 102 ILE A CA 1
ATOM 865 C C . ILE A 1 102 ? -15.273 -4.669 14.939 1.00 89.88 102 ILE A C 1
ATOM 867 O O . ILE A 1 102 ? -15.996 -3.689 14.786 1.00 89.88 102 ILE A O 1
ATOM 871 N N . GLU A 1 103 ? -15.202 -5.318 16.097 1.00 90.38 103 GLU A N 1
ATOM 872 C CA . GLU A 1 103 ? -16.056 -4.999 17.247 1.00 90.38 103 GLU A CA 1
ATOM 873 C C . GLU A 1 103 ? -15.802 -3.585 17.768 1.00 90.38 103 GLU A C 1
ATOM 875 O O . GLU A 1 103 ? -16.741 -2.821 17.972 1.00 90.38 103 GLU A O 1
ATOM 880 N N . LYS A 1 104 ? -14.533 -3.174 17.831 1.00 89.50 104 LYS A N 1
ATOM 881 C CA . LYS A 1 104 ? -14.173 -1.807 18.206 1.00 89.50 104 LYS A CA 1
ATOM 882 C C . LYS A 1 104 ? -14.515 -0.797 17.106 1.00 89.50 104 LYS A C 1
ATOM 884 O O . LYS A 1 104 ? -14.856 0.341 17.408 1.00 89.50 104 LYS A O 1
ATOM 889 N N . GLN A 1 105 ? -14.489 -1.190 15.830 1.00 90.44 105 GLN A N 1
ATOM 890 C CA . GLN A 1 105 ? -14.980 -0.317 14.755 1.00 90.44 105 GLN A CA 1
ATOM 891 C C . GLN A 1 105 ? -16.480 -0.016 14.915 1.00 90.44 105 GLN A C 1
ATOM 893 O O . GLN A 1 105 ? -16.887 1.129 14.736 1.00 90.44 105 GLN A O 1
ATOM 898 N N . LYS A 1 106 ? -17.296 -1.013 15.283 1.00 91.12 106 LYS A N 1
ATOM 899 C CA . LYS A 1 106 ? -18.742 -0.838 15.521 1.00 91.12 106 LYS A CA 1
ATOM 900 C C . LYS A 1 106 ? -19.050 0.067 16.713 1.00 91.12 106 LYS A C 1
ATOM 902 O O . LYS A 1 106 ? -20.070 0.743 16.700 1.00 91.12 106 LYS A O 1
ATOM 907 N N . GLU A 1 107 ? -18.178 0.098 17.717 1.00 90.88 107 GLU A N 1
ATOM 908 C CA . GLU A 1 107 ? -18.295 1.016 18.857 1.00 90.88 107 GLU A CA 1
ATOM 909 C C . GLU A 1 107 ? -17.906 2.456 18.493 1.00 90.88 107 GLU A C 1
ATOM 911 O O . GLU A 1 107 ? -18.512 3.410 18.975 1.00 90.88 107 GLU A O 1
ATOM 916 N N . LEU A 1 108 ? -16.882 2.622 17.650 1.00 87.81 108 LEU A N 1
ATOM 917 C CA . LEU A 1 108 ? -16.304 3.929 17.326 1.00 87.81 108 LEU A CA 1
ATOM 918 C C . LEU A 1 108 ? -17.009 4.653 16.171 1.00 87.81 108 LEU A C 1
ATOM 920 O O . LEU A 1 108 ? -16.902 5.877 16.069 1.00 87.81 108 LEU A O 1
ATOM 924 N N . PHE A 1 109 ? -17.694 3.928 15.281 1.00 89.44 109 PHE A N 1
ATOM 925 C CA . PHE A 1 109 ? -18.249 4.484 14.047 1.00 89.44 109 PHE A CA 1
ATOM 926 C C . PHE A 1 109 ? -19.703 4.067 13.821 1.00 89.44 109 PHE A C 1
ATOM 928 O O . PHE A 1 109 ? -20.063 2.905 13.967 1.00 89.44 109 PHE A O 1
ATOM 935 N N . ASN A 1 110 ? -20.522 5.008 13.342 1.00 88.75 110 ASN A N 1
ATOM 936 C CA . ASN A 1 110 ? -21.935 4.756 13.031 1.00 88.75 110 ASN A CA 1
ATOM 937 C C . ASN A 1 110 ? -22.139 3.801 11.837 1.00 88.75 110 ASN A C 1
ATOM 939 O O . ASN A 1 110 ? -23.152 3.114 11.772 1.00 88.75 110 ASN A O 1
ATOM 943 N N . ASN A 1 111 ? -21.207 3.778 10.873 1.00 94.19 111 ASN A N 1
ATOM 944 C CA . ASN A 1 111 ? -21.235 2.871 9.718 1.00 94.19 111 ASN A CA 1
ATOM 945 C C . ASN A 1 111 ? -19.807 2.410 9.353 1.00 94.19 111 ASN A C 1
ATOM 947 O O . ASN A 1 111 ? -19.207 2.924 8.400 1.00 94.19 111 ASN A O 1
ATOM 951 N N . PRO A 1 112 ? -19.222 1.493 10.143 1.00 93.19 112 PRO A N 1
ATOM 952 C CA . PRO A 1 112 ? -17.821 1.103 10.005 1.00 93.19 112 PRO A CA 1
ATOM 953 C C . PRO A 1 112 ? -17.535 0.393 8.681 1.00 93.19 112 PRO A C 1
ATOM 955 O O . PRO A 1 112 ? -16.464 0.582 8.118 1.00 93.19 112 PRO A O 1
ATOM 958 N N . GLU A 1 113 ? -18.489 -0.370 8.142 1.00 94.19 113 GLU A N 1
ATOM 959 C CA . GLU A 1 113 ? -18.317 -1.105 6.884 1.00 94.19 113 GLU A CA 1
ATOM 960 C C . GLU A 1 113 ? -18.180 -0.158 5.689 1.00 94.19 113 GLU A C 1
ATOM 962 O O . GLU A 1 113 ? -17.242 -0.284 4.896 1.00 94.19 113 GLU A O 1
ATOM 967 N N . GLN A 1 114 ? -19.068 0.839 5.590 1.00 95.50 114 GLN A N 1
ATOM 968 C CA . GLN A 1 114 ? -19.000 1.847 4.532 1.00 95.50 114 GLN A CA 1
ATOM 969 C C . GLN A 1 114 ? -17.719 2.679 4.640 1.00 95.50 114 GLN A C 1
ATOM 971 O O . GLN A 1 114 ? -17.052 2.921 3.630 1.00 95.50 114 GLN A O 1
ATOM 976 N N . LEU A 1 115 ? -17.357 3.092 5.860 1.00 94.69 115 LEU A N 1
ATOM 977 C CA . LEU A 1 115 ? -16.136 3.851 6.111 1.00 94.69 115 LEU A CA 1
ATOM 978 C C . LEU A 1 115 ? -14.890 3.037 5.745 1.00 94.69 115 LEU A C 1
ATOM 980 O O . LEU A 1 115 ? -14.024 3.532 5.029 1.00 94.69 115 LEU A O 1
ATOM 984 N N . LEU A 1 116 ? -14.816 1.775 6.172 1.00 94.44 116 LEU A N 1
ATOM 985 C CA . LEU A 1 116 ? -13.713 0.871 5.858 1.00 94.44 116 LEU A CA 1
ATOM 986 C C . LEU A 1 116 ? -13.587 0.643 4.350 1.00 94.44 116 LEU A C 1
ATOM 988 O O . LEU A 1 116 ? -12.475 0.686 3.825 1.00 94.44 116 LEU A O 1
ATOM 992 N N . SER A 1 117 ? -14.704 0.428 3.649 1.00 94.94 117 SER A N 1
ATOM 993 C CA . SER A 1 117 ? -14.706 0.279 2.190 1.00 94.94 117 SER A CA 1
ATOM 994 C C . SER A 1 117 ? -14.140 1.525 1.509 1.00 94.94 117 SER A C 1
ATOM 996 O O . SER A 1 117 ? -13.208 1.424 0.716 1.00 94.94 117 SER A O 1
ATOM 998 N N . GLN A 1 118 ? -14.632 2.710 1.881 1.00 96.00 118 GLN A N 1
ATOM 999 C CA . GLN A 1 118 ? -14.152 3.977 1.332 1.00 96.00 118 GLN A CA 1
ATOM 1000 C C . GLN A 1 118 ? -12.663 4.211 1.630 1.00 96.00 118 GLN A C 1
ATOM 1002 O O . GLN A 1 118 ? -11.904 4.625 0.752 1.00 96.00 118 GLN A O 1
ATOM 1007 N N . CYS A 1 119 ? -12.227 3.920 2.856 1.00 96.12 119 CYS A N 1
ATOM 1008 C CA . CYS A 1 119 ? -10.829 4.039 3.243 1.00 96.12 119 CYS A CA 1
ATOM 1009 C C . CYS A 1 119 ? -9.940 3.080 2.445 1.00 96.12 119 CYS A C 1
ATOM 1011 O O . CYS A 1 119 ? -8.888 3.506 1.981 1.00 96.12 119 CYS A O 1
ATOM 1013 N N . LYS A 1 120 ? -10.363 1.830 2.208 1.00 94.81 120 LYS A N 1
ATOM 1014 C CA . LYS A 1 120 ? -9.620 0.866 1.375 1.00 94.81 120 LYS A CA 1
ATOM 1015 C C . LYS A 1 120 ? -9.429 1.355 -0.061 1.00 94.81 120 LYS A C 1
ATOM 1017 O O . LYS A 1 120 ? -8.341 1.180 -0.616 1.00 94.81 120 LYS A O 1
ATOM 1022 N N . ASP A 1 121 ? -10.438 2.002 -0.638 1.00 95.31 121 ASP A N 1
ATOM 1023 C CA . ASP A 1 121 ? -10.332 2.586 -1.978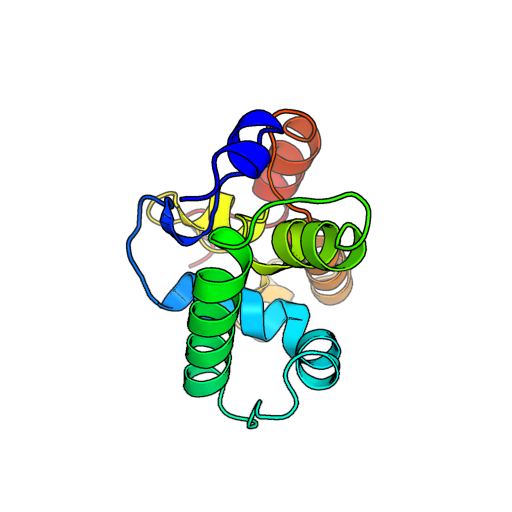 1.00 95.31 121 ASP A CA 1
ATOM 1024 C C . ASP A 1 121 ? -9.311 3.729 -2.013 1.00 95.31 121 ASP A C 1
ATOM 1026 O O . ASP A 1 121 ? -8.469 3.787 -2.909 1.00 95.31 121 ASP A O 1
ATOM 1030 N N . TRP A 1 122 ? -9.313 4.607 -1.006 1.00 97.00 122 TRP A N 1
ATOM 1031 C CA . TRP A 1 122 ? -8.331 5.691 -0.915 1.00 97.00 122 TRP A CA 1
ATOM 1032 C C . TRP A 1 122 ? -6.920 5.195 -0.596 1.00 97.00 122 TRP A C 1
ATOM 1034 O O . TRP A 1 122 ? -5.947 5.665 -1.182 1.00 97.00 122 TRP A O 1
ATOM 1044 N N . PHE A 1 123 ? -6.797 4.212 0.291 1.00 96.19 123 PHE A N 1
ATOM 1045 C CA . PHE A 1 123 ? -5.536 3.604 0.710 1.00 96.19 123 PHE A CA 1
ATOM 1046 C C . PHE A 1 123 ? -4.728 3.030 -0.445 1.00 96.19 123 PHE A C 1
ATOM 1048 O O . PHE A 1 123 ? -3.501 3.116 -0.418 1.00 96.19 123 PHE A O 1
ATOM 1055 N N . ARG A 1 124 ? -5.405 2.496 -1.466 1.00 95.50 124 ARG A N 1
ATOM 1056 C CA . ARG A 1 124 ? -4.793 1.960 -2.687 1.00 95.50 124 ARG A CA 1
ATOM 1057 C C . ARG A 1 124 ? -4.085 3.022 -3.527 1.00 95.50 124 ARG A C 1
ATOM 1059 O O . ARG A 1 124 ? -3.116 2.715 -4.212 1.00 95.50 124 ARG A O 1
ATOM 1066 N N . ILE A 1 125 ? -4.524 4.272 -3.483 1.00 95.25 125 ILE A N 1
ATOM 1067 C CA . ILE A 1 125 ? -4.054 5.283 -4.430 1.00 95.25 125 ILE A CA 1
ATOM 1068 C C . ILE A 1 125 ? -2.557 5.566 -4.200 1.00 95.25 125 ILE A C 1
ATOM 1070 O O . ILE A 1 125 ? -2.163 5.831 -3.058 1.00 95.25 125 ILE A O 1
ATOM 1074 N N . PRO A 1 126 ? -1.709 5.521 -5.250 1.00 94.94 126 PRO A N 1
ATOM 1075 C CA . PRO A 1 126 ? -0.303 5.89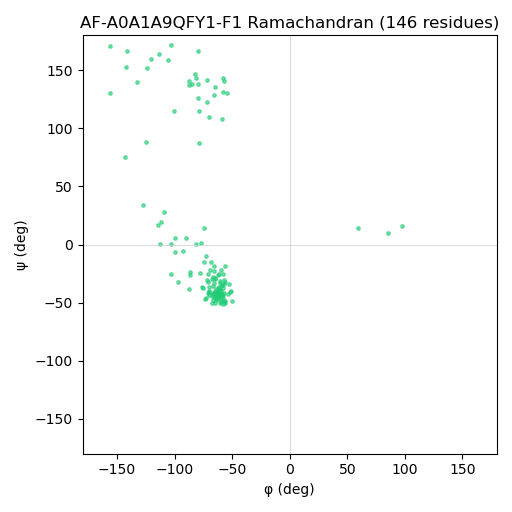3 -5.135 1.00 94.94 126 PRO A CA 1
ATOM 1076 C C . PRO A 1 126 ? -0.161 7.300 -4.560 1.00 94.94 126 PRO A C 1
ATOM 1078 O O . PRO A 1 126 ? -0.812 8.231 -5.030 1.00 94.94 126 PRO A O 1
ATOM 1081 N N . TYR A 1 127 ? 0.680 7.472 -3.546 1.00 94.62 127 TYR A N 1
ATOM 1082 C CA . TYR A 1 127 ? 0.908 8.786 -2.962 1.00 94.62 127 TYR A CA 1
ATOM 1083 C C . TYR A 1 127 ? 1.873 9.588 -3.835 1.00 94.62 127 TYR A C 1
ATOM 1085 O O . TYR A 1 127 ? 2.981 9.135 -4.129 1.00 94.62 127 TYR A O 1
ATOM 1093 N N . THR A 1 128 ? 1.450 10.790 -4.220 1.00 94.06 128 THR A N 1
ATOM 1094 C CA . THR A 1 128 ? 2.260 11.774 -4.943 1.00 94.06 128 THR A CA 1
ATOM 1095 C C . THR A 1 128 ? 1.942 13.170 -4.407 1.00 94.06 128 THR A C 1
ATOM 1097 O O . THR A 1 128 ? 0.937 13.378 -3.730 1.00 94.06 128 THR A O 1
ATOM 1100 N N . TYR A 1 129 ? 2.756 14.175 -4.729 1.00 89.62 129 TYR A N 1
ATOM 1101 C CA . TYR A 1 129 ? 2.437 15.555 -4.335 1.00 89.62 129 TYR A CA 1
ATOM 1102 C C . TYR A 1 129 ? 1.119 16.060 -4.960 1.00 89.62 129 TYR A C 1
ATOM 1104 O O . TYR A 1 129 ? 0.454 16.923 -4.395 1.00 89.62 129 TYR A O 1
ATOM 1112 N N . GLN A 1 130 ? 0.723 15.507 -6.112 1.00 92.12 130 GLN A N 1
ATOM 1113 C CA . GLN A 1 130 ? -0.454 15.941 -6.869 1.00 92.12 130 GLN A CA 1
ATOM 1114 C C . GLN A 1 130 ? -1.768 15.573 -6.175 1.00 92.12 130 GLN A C 1
ATOM 1116 O O . GLN A 1 130 ? -2.775 16.241 -6.381 1.00 92.12 130 GLN A O 1
ATOM 1121 N N . ASN A 1 131 ? -1.771 14.530 -5.338 1.00 93.69 131 ASN A N 1
ATOM 1122 C CA . ASN A 1 131 ? -2.956 14.088 -4.601 1.00 93.69 131 ASN A CA 1
ATOM 1123 C C . ASN A 1 131 ? -2.864 14.366 -3.094 1.00 93.69 131 ASN A C 1
ATOM 1125 O O . ASN A 1 131 ? -3.502 13.685 -2.288 1.00 93.69 131 ASN A O 1
ATOM 1129 N N . TYR A 1 132 ? -2.114 15.403 -2.714 1.00 94.25 132 TYR A N 1
ATOM 1130 C CA . TYR A 1 132 ? -1.917 15.798 -1.321 1.00 94.25 132 TYR A CA 1
ATOM 1131 C C . TYR A 1 132 ? -3.227 16.109 -0.573 1.00 94.25 132 TYR A C 1
ATOM 1133 O O . TYR A 1 132 ? -3.377 15.753 0.599 1.00 94.25 132 TYR A O 1
ATOM 1141 N N . GLU A 1 133 ? -4.209 16.723 -1.240 1.00 96.62 133 GLU A N 1
ATOM 1142 C CA . GLU A 1 133 ? -5.526 16.983 -0.641 1.00 96.62 133 GLU A CA 1
ATOM 1143 C C . GLU A 1 133 ? -6.249 15.682 -0.278 1.00 96.62 133 GLU A C 1
ATOM 1145 O O . GLU A 1 133 ? -6.769 15.535 0.832 1.00 96.62 133 GLU A O 1
ATOM 1150 N N . LEU A 1 134 ? -6.224 14.702 -1.188 1.00 96.69 134 LEU A N 1
ATOM 1151 C CA . LEU A 1 134 ? -6.802 13.383 -0.951 1.00 96.69 134 LEU A CA 1
ATOM 1152 C C . LEU A 1 134 ? -6.061 12.646 0.163 1.00 96.69 134 LEU A C 1
ATOM 1154 O O . LEU A 1 134 ? -6.708 12.053 1.023 1.00 96.69 134 LEU A O 1
ATOM 1158 N N . PHE A 1 135 ? -4.729 12.718 0.191 1.00 96.56 135 PHE A N 1
ATOM 1159 C CA . PHE A 1 135 ? -3.925 12.187 1.291 1.00 96.56 135 PHE A CA 1
ATOM 1160 C C . PHE A 1 135 ? -4.346 12.792 2.636 1.00 96.56 135 PHE A C 1
ATOM 1162 O O . PHE A 1 135 ? -4.649 12.054 3.571 1.00 96.56 135 PHE A O 1
ATOM 1169 N N . THR A 1 136 ? -4.442 14.121 2.725 1.00 96.12 136 THR A N 1
ATOM 1170 C CA . THR A 1 136 ? -4.806 14.830 3.962 1.00 96.12 136 THR A CA 1
ATOM 1171 C C . THR A 1 136 ? -6.211 14.458 4.429 1.00 96.12 136 THR A C 1
ATOM 1173 O O . THR A 1 136 ? -6.420 14.159 5.608 1.00 96.12 136 THR A O 1
ATOM 1176 N N . LYS A 1 137 ? -7.172 14.409 3.499 1.00 96.81 137 LYS A N 1
ATOM 1177 C CA . LYS A 1 137 ? -8.540 13.955 3.771 1.00 96.81 137 LYS A CA 1
ATOM 1178 C C . LYS A 1 137 ? -8.554 12.511 4.271 1.00 96.81 137 LYS A C 1
ATOM 1180 O O . LYS A 1 137 ? -9.133 12.237 5.317 1.00 96.81 137 LYS A O 1
ATOM 1185 N N . THR A 1 138 ? -7.878 11.611 3.561 1.00 96.81 138 THR A N 1
ATOM 1186 C CA . THR A 1 138 ? -7.809 10.186 3.911 1.00 96.81 138 THR A CA 1
ATOM 1187 C C . THR A 1 138 ? -7.189 9.999 5.284 1.00 96.81 138 THR A C 1
ATOM 1189 O O . THR A 1 138 ? -7.742 9.284 6.106 1.00 96.81 138 THR A O 1
ATOM 1192 N N . LYS A 1 139 ? -6.089 10.693 5.580 1.00 95.50 139 LYS A N 1
ATOM 1193 C CA . LYS A 1 139 ? -5.446 10.645 6.891 1.00 95.50 139 LYS A CA 1
ATOM 1194 C C . LYS A 1 139 ? -6.391 11.099 8.002 1.00 95.50 139 LYS A C 1
ATOM 1196 O O . LYS A 1 139 ? -6.504 10.411 9.006 1.00 95.50 139 LYS A O 1
ATOM 1201 N N . LYS A 1 140 ? -7.095 12.220 7.815 1.00 93.75 140 LYS A N 1
ATOM 1202 C CA . LYS A 1 140 ? -8.055 12.742 8.801 1.00 93.75 140 LYS A CA 1
ATOM 1203 C C . LYS A 1 140 ? -9.226 11.784 9.045 1.00 93.75 140 LYS A C 1
ATOM 1205 O O . LYS A 1 140 ? -9.718 11.703 10.164 1.00 93.75 140 LYS A O 1
ATOM 1210 N N . THR A 1 141 ? -9.698 11.112 8.000 1.00 93.88 141 THR A N 1
ATOM 1211 C CA . THR A 1 141 ? -10.888 10.252 8.059 1.00 93.88 141 THR A CA 1
ATOM 1212 C C . THR A 1 141 ? -10.568 8.821 8.492 1.00 93.88 141 THR A C 1
ATOM 1214 O O . THR A 1 141 ? -11.340 8.220 9.231 1.00 93.88 141 THR A O 1
ATOM 1217 N N . CYS A 1 142 ? -9.444 8.273 8.036 1.00 95.25 142 CYS A N 1
ATOM 1218 C CA . CYS A 1 142 ? -9.148 6.843 8.075 1.00 95.25 142 CYS A CA 1
ATOM 1219 C C . CYS A 1 142 ? -7.997 6.468 9.015 1.00 95.25 142 CYS A C 1
ATOM 1221 O O . CYS A 1 142 ? -7.659 5.285 9.096 1.00 95.25 142 CYS A O 1
ATOM 1223 N N . ALA A 1 143 ? -7.386 7.439 9.702 1.00 93.19 143 ALA A N 1
ATOM 1224 C CA . ALA A 1 143 ? -6.265 7.196 10.598 1.00 93.19 143 ALA A CA 1
ATOM 1225 C C . ALA A 1 143 ? -6.299 8.068 11.859 1.00 93.19 143 ALA A C 1
ATOM 1227 O O . ALA A 1 143 ? -6.807 9.189 11.858 1.00 93.19 143 ALA A O 1
ATOM 1228 N N . THR A 1 144 ? -5.703 7.572 12.942 1.00 85.94 144 THR A N 1
ATOM 1229 C CA . THR A 1 144 ? -5.511 8.337 14.182 1.00 85.94 144 THR A CA 1
ATOM 1230 C C . THR A 1 144 ? -4.343 7.792 15.001 1.00 85.94 144 THR A C 1
ATOM 1232 O O . THR A 1 144 ? -3.866 6.687 14.746 1.00 85.94 144 THR A O 1
ATOM 1235 N N . LYS A 1 145 ? -3.958 8.526 16.053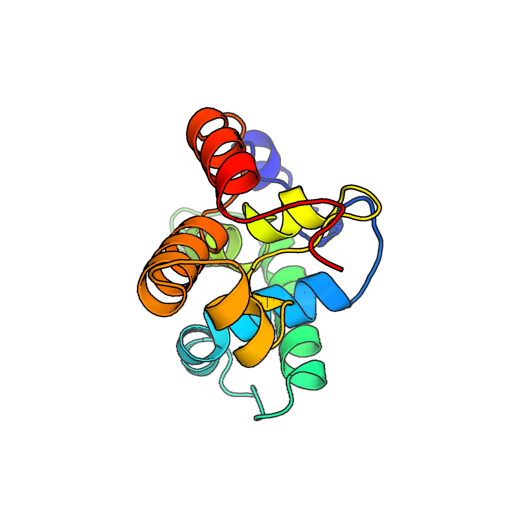 1.00 77.62 145 LYS A N 1
ATOM 1236 C CA . LYS A 1 145 ? -3.007 8.060 17.073 1.00 77.62 145 LYS A CA 1
ATOM 1237 C C . LYS A 1 145 ? -3.638 7.259 18.221 1.00 77.62 145 LYS A C 1
ATOM 1239 O O . LYS A 1 145 ? -2.982 6.416 18.815 1.00 77.62 145 LYS A O 1
ATOM 1244 N N . ASN A 1 146 ? -4.923 7.485 18.507 1.00 61.94 146 ASN A N 1
ATOM 1245 C CA . ASN A 1 146 ? -5.550 7.089 19.776 1.00 61.94 146 ASN A CA 1
ATOM 1246 C C . ASN A 1 146 ? -6.842 6.257 19.626 1.00 61.94 146 ASN A C 1
ATOM 1248 O O . ASN A 1 146 ? -7.749 6.396 20.436 1.00 61.94 146 ASN A O 1
ATOM 1252 N N . TRP A 1 147 ? -6.983 5.388 18.615 1.00 69.00 147 TRP A N 1
ATOM 1253 C CA . TRP A 1 147 ? -8.129 4.447 18.568 1.00 69.00 147 TRP A CA 1
ATOM 1254 C C . TRP A 1 147 ? -7.992 3.281 19.564 1.00 69.00 147 TRP A C 1
ATOM 1256 O O . TRP A 1 147 ? -8.712 2.285 19.458 1.00 69.00 147 TRP A O 1
ATOM 1266 N N . ILE A 1 148 ? -7.075 3.381 20.535 1.00 58.19 148 ILE A N 1
ATOM 1267 C CA . ILE A 1 148 ? -6.891 2.400 21.605 1.00 58.19 148 ILE A CA 1
ATOM 1268 C C . ILE A 1 148 ? -7.233 2.990 22.950 1.00 58.19 148 ILE A C 1
ATOM 1270 O O . ILE A 1 148 ? -6.550 3.952 23.351 1.00 58.19 148 ILE A O 1
#

Foldseek 3Di:
DQVVCVVVFWAFPVRQDPDDLVVLLVLCVLCVVVVCVVQVPDDPDSSVSSVSLVVVLVVLSPDDDDPVCVVSVVVNLQRGTQALQNVLVSDPLKDFLVPDPPVLLVVVDPCSPVLVVVLSVRRRHGDGPVCVVSSVVSCVRTMDNPSD

Mean predicted aligned error: 4.93 Å

pLDDT: mean 88.66, std 8.24, range [53.03, 97.0]